Protein AF-A2V6S1-F1 (afdb_monomer_lite)

Structure (mmCIF, N/CA/C/O backbone):
data_AF-A2V6S1-F1
#
_entry.id   AF-A2V6S1-F1
#
loop_
_atom_site.group_PDB
_atom_site.id
_atom_site.type_symbol
_atom_site.label_atom_id
_atom_site.label_alt_id
_atom_site.label_comp_id
_atom_site.label_asym_id
_atom_site.label_entity_id
_atom_site.label_seq_id
_atom_site.pdbx_PDB_ins_code
_atom_site.Cartn_x
_atom_site.Cartn_y
_atom_site.Cartn_z
_atom_site.occupancy
_atom_site.B_iso_or_equiv
_atom_site.auth_seq_id
_atom_site.auth_comp_id
_atom_site.auth_asym_id
_atom_site.auth_atom_id
_atom_site.pdbx_PDB_model_num
ATOM 1 N N . SER A 1 1 ? -12.027 -4.760 7.715 1.00 82.38 1 SER A N 1
ATOM 2 C CA . SER A 1 1 ? -10.851 -5.269 6.981 1.00 82.38 1 SER A CA 1
ATOM 3 C C . SER A 1 1 ? -10.522 -4.319 5.847 1.00 82.38 1 SER A C 1
ATOM 5 O O . SER A 1 1 ? -11.473 -3.871 5.212 1.00 82.38 1 SER A O 1
ATOM 7 N N . PRO A 1 2 ? -9.243 -3.980 5.607 1.00 95.31 2 PRO A N 1
ATOM 8 C CA . PRO A 1 2 ? -8.863 -3.013 4.579 1.00 95.31 2 PRO A CA 1
ATOM 9 C C . PRO A 1 2 ? -9.213 -3.513 3.178 1.00 95.31 2 PRO A C 1
ATOM 11 O O . PRO A 1 2 ? -9.080 -4.701 2.880 1.00 95.31 2 PRO A O 1
ATOM 14 N N . LYS A 1 3 ? -9.591 -2.590 2.292 1.00 96.44 3 LYS A N 1
ATOM 15 C CA . LYS A 1 3 ? -9.582 -2.838 0.852 1.00 96.44 3 LYS A CA 1
ATOM 16 C C . LYS A 1 3 ? -8.147 -2.705 0.361 1.00 96.44 3 LYS A C 1
ATOM 18 O O . LYS A 1 3 ? -7.588 -1.608 0.399 1.00 96.44 3 LYS A O 1
ATOM 23 N N . THR A 1 4 ? -7.568 -3.807 -0.106 1.00 96.69 4 THR A N 1
ATOM 24 C CA . THR A 1 4 ? -6.175 -3.843 -0.547 1.00 96.69 4 THR A CA 1
ATOM 25 C C . THR A 1 4 ? -6.043 -4.062 -2.044 1.00 96.69 4 THR A C 1
ATOM 27 O O . THR A 1 4 ? -6.865 -4.730 -2.671 1.00 96.69 4 THR A O 1
ATOM 30 N N . HIS A 1 5 ? -5.018 -3.457 -2.632 1.00 97.19 5 HIS A N 1
ATOM 31 C CA . HIS A 1 5 ? -4.581 -3.752 -3.993 1.00 97.19 5 HIS A CA 1
ATOM 32 C C . HIS A 1 5 ? -3.128 -3.320 -4.175 1.00 97.19 5 HIS A C 1
ATOM 34 O O . HIS A 1 5 ? -2.627 -2.47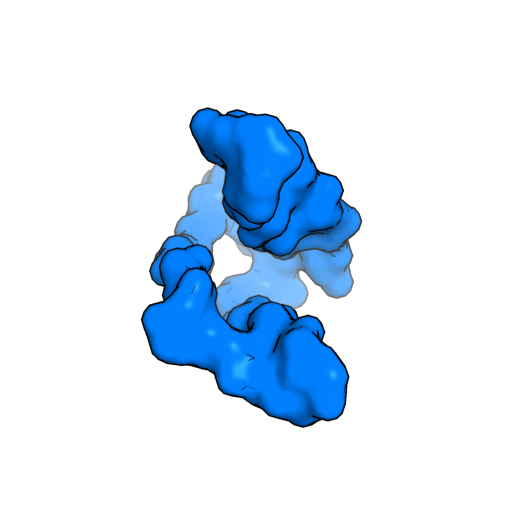6 -3.434 1.00 97.19 5 HIS A O 1
ATOM 40 N N . VAL A 1 6 ? -2.458 -3.891 -5.170 1.00 97.25 6 VAL A N 1
ATOM 41 C CA . VAL A 1 6 ? -1.095 -3.510 -5.542 1.00 97.25 6 VAL A CA 1
ATOM 42 C C . VAL A 1 6 ? -1.136 -2.837 -6.905 1.00 97.25 6 VAL A C 1
ATOM 44 O O . VAL A 1 6 ? -1.756 -3.357 -7.832 1.00 97.25 6 VAL A O 1
ATOM 47 N N . THR A 1 7 ? -0.478 -1.689 -7.034 1.00 97.62 7 THR A N 1
ATOM 48 C CA . THR A 1 7 ? -0.239 -1.034 -8.322 1.00 97.62 7 THR A CA 1
ATOM 49 C C . THR A 1 7 ? 1.223 -1.186 -8.725 1.00 97.62 7 THR A C 1
ATOM 51 O O . THR A 1 7 ? 2.122 -1.160 -7.886 1.00 97.62 7 THR A O 1
ATOM 54 N N . HIS A 1 8 ? 1.448 -1.361 -10.025 1.00 96.81 8 HIS A N 1
ATOM 55 C CA . HIS A 1 8 ? 2.768 -1.485 -10.633 1.00 96.81 8 HIS A CA 1
ATOM 56 C C . HIS A 1 8 ? 3.078 -0.219 -11.430 1.00 96.81 8 HIS A C 1
ATOM 58 O O . HIS A 1 8 ? 2.304 0.165 -12.310 1.00 96.81 8 HIS A O 1
ATOM 64 N N . HIS A 1 9 ? 4.199 0.423 -11.115 1.00 96.56 9 HIS A N 1
ATOM 65 C CA . HIS A 1 9 ? 4.644 1.667 -11.732 1.00 96.56 9 HIS A CA 1
ATOM 66 C C . HIS A 1 9 ? 6.031 1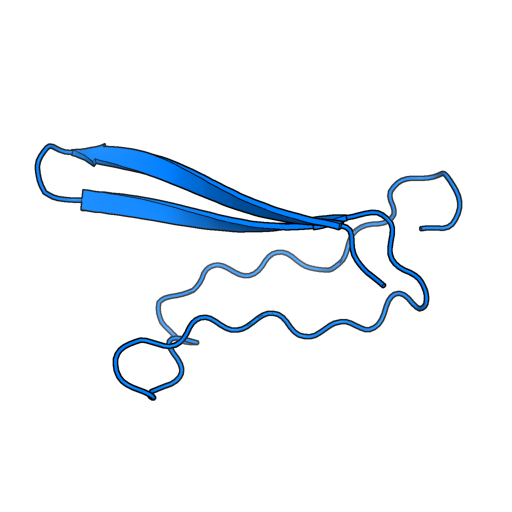.456 -12.354 1.00 96.56 9 HIS A C 1
ATOM 68 O O . HIS A 1 9 ? 7.023 1.518 -11.630 1.00 96.56 9 HIS A O 1
ATOM 74 N N . PRO A 1 10 ? 6.122 1.183 -13.669 1.00 96.81 10 PRO A N 1
ATOM 75 C CA . PRO A 1 10 ? 7.406 1.083 -14.357 1.00 96.81 10 PRO A CA 1
ATOM 76 C C . PRO A 1 10 ? 8.204 2.386 -14.225 1.00 96.81 10 PRO A C 1
ATOM 78 O O . PRO A 1 10 ? 7.661 3.464 -14.467 1.00 96.81 10 PRO A O 1
ATOM 81 N N . VAL A 1 11 ? 9.481 2.279 -13.859 1.00 96.00 11 VAL A N 1
ATOM 82 C CA . VAL A 1 11 ? 10.446 3.392 -13.801 1.00 96.00 11 VAL A CA 1
ATOM 83 C C . VAL A 1 11 ? 11.404 3.315 -14.992 1.00 96.00 11 VAL A C 1
ATOM 85 O O . VAL A 1 11 ? 11.731 4.333 -15.598 1.00 96.00 11 VAL A O 1
ATOM 88 N N . SER A 1 12 ? 11.813 2.102 -15.368 1.00 96.94 12 SER A N 1
ATOM 89 C CA . SER A 1 12 ? 12.622 1.807 -16.554 1.00 96.94 12 SER A CA 1
ATOM 90 C C . SER A 1 12 ? 12.306 0.405 -17.089 1.00 96.94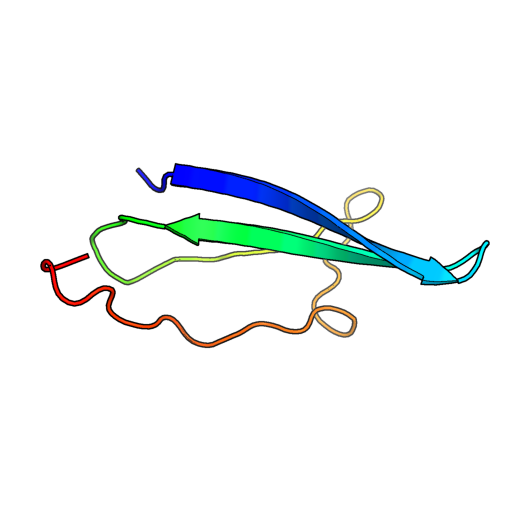 12 SER A C 1
ATOM 92 O O . SER A 1 12 ? 11.481 -0.306 -16.517 1.00 96.94 12 SER A O 1
ATOM 94 N N . ASP A 1 13 ? 13.002 -0.029 -18.143 1.00 95.19 13 ASP A N 1
ATOM 95 C CA . ASP A 1 13 ? 12.888 -1.395 -18.681 1.00 95.19 13 ASP A CA 1
ATOM 96 C C . ASP A 1 13 ? 13.231 -2.490 -17.650 1.00 95.19 13 ASP A C 1
ATOM 98 O O . ASP A 1 13 ? 12.821 -3.638 -17.810 1.00 95.19 13 ASP A O 1
ATOM 102 N N . HIS A 1 14 ? 13.976 -2.146 -16.592 1.00 95.31 14 HIS A N 1
ATOM 103 C CA . HIS A 1 14 ? 14.480 -3.095 -15.591 1.00 95.31 14 HIS A CA 1
ATOM 104 C C . HIS A 1 14 ? 13.985 -2.806 -14.171 1.00 95.31 14 HIS A C 1
ATOM 106 O O . HIS A 1 14 ? 14.247 -3.591 -13.262 1.00 95.31 14 HIS A O 1
ATOM 112 N N . GLU A 1 15 ? 13.293 -1.686 -13.958 1.00 95.38 15 GLU A N 1
ATOM 113 C CA . GLU A 1 15 ? 12.905 -1.231 -12.626 1.00 95.38 15 GLU A CA 1
ATOM 114 C C . GLU A 1 15 ? 11.447 -0.792 -12.603 1.00 95.38 15 GLU A C 1
ATOM 116 O O . GLU A 1 15 ? 10.976 -0.070 -13.485 1.00 95.38 15 GLU A O 1
ATOM 121 N N . ALA A 1 16 ? 10.738 -1.198 -11.555 1.00 96.06 16 ALA A N 1
ATOM 122 C CA . ALA A 1 16 ? 9.388 -0.752 -11.285 1.00 96.06 16 ALA A CA 1
ATOM 123 C C . ALA A 1 16 ? 9.158 -0.607 -9.784 1.00 96.06 16 ALA A C 1
ATOM 125 O O . ALA A 1 16 ? 9.640 -1.404 -8.977 1.00 96.06 16 ALA A O 1
ATOM 126 N N . THR A 1 17 ? 8.348 0.377 -9.417 1.00 95.75 17 THR A N 1
ATOM 127 C CA . THR A 1 17 ? 7.842 0.523 -8.059 1.00 95.75 17 THR A CA 1
ATOM 128 C C . THR A 1 17 ? 6.545 -0.262 -7.914 1.00 95.75 17 THR A C 1
ATOM 130 O O . THR A 1 17 ? 5.584 -0.058 -8.663 1.00 95.75 17 THR A O 1
ATOM 133 N N . LEU A 1 18 ? 6.489 -1.132 -6.909 1.00 96.19 18 LEU A N 1
ATOM 134 C CA . LEU A 1 18 ? 5.243 -1.733 -6.447 1.00 96.19 18 LEU A CA 1
ATOM 135 C C . LEU A 1 18 ? 4.701 -0.917 -5.278 1.00 96.19 18 LEU A C 1
ATOM 137 O O . LEU A 1 18 ? 5.398 -0.689 -4.293 1.00 96.19 18 LEU A O 1
ATOM 141 N N . ARG A 1 19 ? 3.439 -0.500 -5.368 1.00 96.75 19 ARG A N 1
ATOM 142 C CA . ARG A 1 19 ? 2.754 0.203 -4.282 1.00 96.75 19 ARG A CA 1
ATOM 143 C C . ARG A 1 19 ? 1.594 -0.635 -3.785 1.00 96.75 19 ARG A C 1
ATOM 145 O O . ARG A 1 19 ? 0.666 -0.922 -4.534 1.00 96.75 19 ARG A O 1
ATOM 152 N N . CYS A 1 20 ? 1.651 -1.018 -2.516 1.00 96.06 20 CYS A N 1
ATOM 153 C CA . CYS A 1 20 ? 0.535 -1.652 -1.834 1.00 96.06 20 CYS A CA 1
ATOM 154 C C . CYS A 1 20 ? -0.365 -0.565 -1.241 1.00 96.06 20 CYS A C 1
ATOM 156 O O . CYS A 1 20 ? 0.108 0.359 -0.583 1.00 96.06 20 CYS A O 1
ATOM 158 N N . TRP A 1 21 ? -1.661 -0.677 -1.495 1.00 96.31 21 TRP A N 1
ATOM 159 C CA . TRP A 1 21 ? -2.689 0.197 -0.956 1.00 96.31 21 TRP A CA 1
ATOM 160 C C . TRP A 1 21 ? -3.481 -0.560 0.099 1.00 96.31 21 TRP A C 1
ATOM 162 O O . TRP A 1 21 ? -3.882 -1.699 -0.135 1.00 96.31 21 TRP A O 1
ATOM 172 N N . ALA A 1 22 ? -3.769 0.097 1.218 1.00 96.75 22 ALA A N 1
ATOM 173 C CA . ALA A 1 22 ? -4.765 -0.327 2.190 1.00 96.75 22 ALA A CA 1
ATOM 174 C C . ALA A 1 22 ? -5.689 0.863 2.455 1.00 96.75 22 ALA A C 1
ATOM 176 O O . ALA A 1 22 ? -5.227 1.916 2.879 1.00 96.75 22 ALA A O 1
ATOM 177 N N . LEU A 1 23 ? -6.972 0.718 2.128 1.00 96.06 23 LEU A N 1
ATOM 178 C CA . LEU A 1 23 ? -7.959 1.800 2.165 1.00 96.06 23 LEU A CA 1
ATOM 179 C C . LEU A 1 23 ? -9.193 1.380 2.968 1.00 96.06 23 LEU A C 1
ATOM 181 O O . LEU A 1 23 ? -9.528 0.192 3.000 1.00 96.06 23 LEU A O 1
ATOM 185 N N . GLY A 1 24 ? -9.898 2.353 3.550 1.00 95.31 24 GLY A N 1
ATOM 186 C CA . GLY A 1 24 ? -11.211 2.138 4.161 1.00 95.31 24 GLY A CA 1
ATOM 187 C C . GLY A 1 24 ? -11.173 1.203 5.368 1.00 95.31 24 GLY A C 1
ATOM 188 O O . GLY A 1 24 ? -11.974 0.269 5.446 1.00 95.31 24 GLY A O 1
ATOM 189 N N . PHE A 1 25 ? -10.193 1.373 6.257 1.00 94.56 25 PHE A N 1
ATOM 190 C CA . PHE A 1 25 ? -10.000 0.499 7.408 1.00 94.56 25 PHE A CA 1
ATOM 191 C C . PHE A 1 25 ? -10.192 1.243 8.726 1.00 94.56 25 PHE A C 1
ATOM 193 O O . PHE A 1 25 ? -9.858 2.408 8.870 1.00 94.56 25 PHE A O 1
ATOM 200 N N . TYR A 1 26 ? -10.741 0.529 9.701 1.00 93.75 26 TYR A N 1
ATOM 201 C CA . TYR A 1 26 ? -10.875 0.975 11.078 1.00 93.75 26 TYR A CA 1
ATOM 202 C C . TYR A 1 26 ? -10.655 -0.245 11.988 1.00 93.75 26 TYR A C 1
ATOM 204 O O . TYR A 1 26 ? -11.161 -1.326 11.651 1.00 93.75 26 TYR A O 1
ATOM 212 N N . PRO A 1 27 ? -9.943 -0.122 13.124 1.00 93.25 27 PRO A N 1
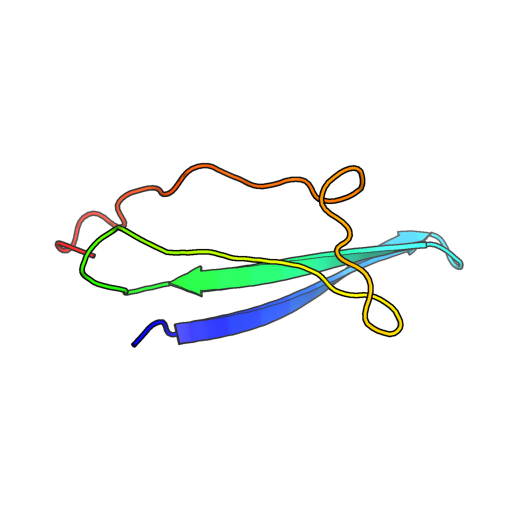ATOM 213 C CA . PRO A 1 27 ? -9.253 1.078 13.621 1.00 93.25 27 PRO A CA 1
ATOM 214 C C . PRO A 1 27 ? -8.080 1.512 12.724 1.00 93.25 27 PRO A C 1
ATOM 216 O O . PRO A 1 27 ? -7.670 0.764 11.843 1.00 93.25 27 PRO A O 1
ATOM 219 N N . ALA A 1 28 ? -7.548 2.719 12.949 1.00 93.19 28 ALA A N 1
ATOM 220 C CA . ALA A 1 28 ? -6.472 3.308 12.137 1.00 93.19 28 ALA A CA 1
ATOM 221 C C . ALA A 1 28 ? -5.101 2.615 12.300 1.00 93.19 28 ALA A C 1
ATOM 223 O O . ALA A 1 28 ? -4.156 2.922 11.573 1.00 93.19 28 ALA A O 1
ATOM 224 N N . GLU A 1 29 ? -4.973 1.693 13.256 1.00 94.06 29 GLU A N 1
ATOM 225 C CA . GLU A 1 29 ? -3.767 0.889 13.420 1.00 94.06 29 GLU A CA 1
ATOM 226 C C . GLU A 1 29 ? -3.694 -0.182 12.324 1.00 94.06 29 GLU A C 1
ATOM 228 O O . GLU A 1 29 ? -4.590 -1.016 12.174 1.00 94.06 29 GLU A O 1
ATOM 233 N N . ILE A 1 30 ? -2.616 -0.148 11.543 1.00 94.44 30 ILE A N 1
ATOM 234 C CA . ILE A 1 30 ? -2.342 -1.098 10.467 1.00 94.44 30 ILE A CA 1
ATOM 235 C C . ILE A 1 30 ? -0.836 -1.316 10.344 1.00 94.44 30 ILE A C 1
ATOM 237 O O . ILE A 1 30 ? -0.033 -0.426 10.620 1.00 94.44 30 ILE A O 1
ATOM 241 N N . THR A 1 31 ? -0.449 -2.501 9.885 1.00 93.44 31 THR A N 1
ATOM 242 C CA . THR A 1 31 ? 0.934 -2.814 9.526 1.00 93.44 31 THR A CA 1
ATOM 243 C C . THR A 1 31 ? 0.974 -3.255 8.070 1.00 93.44 31 THR A C 1
ATOM 245 O O . THR A 1 31 ? 0.240 -4.161 7.674 1.00 93.44 31 THR A O 1
ATOM 248 N N . LEU A 1 32 ? 1.826 -2.612 7.271 1.00 93.94 32 LEU A N 1
ATOM 249 C CA . LEU A 1 32 ? 2.074 -2.964 5.877 1.00 93.94 32 LEU A CA 1
ATOM 250 C C . LEU A 1 32 ? 3.550 -3.342 5.730 1.00 93.94 32 LEU A C 1
ATOM 252 O O . LEU A 1 32 ? 4.421 -2.541 6.060 1.00 93.94 32 LEU A O 1
ATOM 256 N N . THR A 1 33 ? 3.832 -4.546 5.240 1.00 94.19 33 THR A N 1
ATOM 257 C CA . THR A 1 33 ? 5.201 -5.023 5.019 1.00 94.19 33 THR A CA 1
ATOM 258 C C . THR A 1 33 ? 5.347 -5.617 3.628 1.00 94.19 33 THR A C 1
ATOM 260 O O . THR A 1 33 ? 4.454 -6.298 3.121 1.00 94.19 33 THR A O 1
ATOM 263 N N . TRP A 1 34 ? 6.499 -5.363 3.011 1.00 95.94 34 TRP A N 1
ATOM 264 C CA . TRP A 1 34 ? 6.946 -6.080 1.825 1.00 95.94 34 TRP A CA 1
ATOM 265 C C . TRP A 1 34 ? 7.926 -7.166 2.235 1.00 95.94 34 TRP A C 1
ATOM 267 O O . TRP A 1 34 ? 8.842 -6.919 3.019 1.00 95.94 34 TRP A O 1
ATOM 277 N N . ARG A 1 35 ? 7.736 -8.364 1.680 1.00 95.81 35 ARG A N 1
ATOM 278 C CA . ARG A 1 35 ? 8.651 -9.490 1.854 1.00 95.81 35 ARG A CA 1
ATOM 279 C C . ARG A 1 35 ? 9.132 -9.978 0.501 1.00 95.81 35 ARG A C 1
ATOM 281 O O . ARG A 1 35 ? 8.325 -10.151 -0.411 1.00 95.81 35 ARG A O 1
ATOM 288 N N . ARG A 1 36 ? 10.432 -10.235 0.397 1.00 94.75 36 ARG A N 1
ATOM 289 C CA . ARG A 1 36 ? 11.065 -10.889 -0.751 1.00 94.75 36 ARG A CA 1
ATOM 290 C C . ARG A 1 36 ? 11.720 -12.159 -0.239 1.00 94.75 36 ARG A C 1
ATOM 292 O O . ARG A 1 36 ? 12.466 -12.104 0.727 1.00 94.75 36 ARG A O 1
ATOM 299 N N . ASP A 1 37 ? 11.352 -13.298 -0.816 1.00 95.88 37 ASP A N 1
ATOM 300 C CA . ASP A 1 37 ? 11.908 -14.611 -0.456 1.00 95.88 37 ASP A CA 1
ATOM 301 C C . ASP A 1 37 ? 11.838 -14.948 1.049 1.00 95.88 37 ASP A C 1
ATOM 303 O O . ASP A 1 37 ? 12.628 -15.719 1.582 1.00 95.88 37 ASP A O 1
ATOM 307 N N . GLY A 1 38 ? 10.841 -14.388 1.744 1.00 93.94 38 GLY A N 1
ATOM 308 C CA . GLY A 1 38 ? 10.634 -14.573 3.181 1.00 93.94 38 GLY A CA 1
ATOM 309 C C . GLY A 1 38 ? 11.291 -13.516 4.074 1.00 93.94 38 GLY A C 1
ATOM 310 O O . GLY A 1 38 ? 10.996 -13.502 5.268 1.00 93.94 38 GLY A O 1
ATOM 311 N N . GLU A 1 39 ? 12.079 -12.594 3.531 1.00 95.25 39 GLU A N 1
ATOM 312 C CA . GLU A 1 39 ? 12.758 -11.539 4.291 1.00 95.25 39 GLU A CA 1
ATOM 313 C C . GLU A 1 39 ? 12.045 -10.188 4.174 1.00 95.25 39 GLU A C 1
ATOM 315 O O . GLU A 1 39 ? 11.631 -9.780 3.083 1.00 95.25 39 GLU A O 1
ATOM 320 N N . ASP A 1 40 ? 11.916 -9.481 5.298 1.00 94.38 40 ASP A N 1
ATOM 321 C CA . ASP A 1 40 ? 11.291 -8.158 5.365 1.00 94.38 40 ASP A CA 1
ATOM 322 C C . ASP A 1 40 ? 12.158 -7.096 4.669 1.00 94.38 40 ASP A C 1
ATOM 324 O O . ASP A 1 40 ? 13.352 -6.979 4.927 1.00 94.38 40 ASP A O 1
ATOM 328 N N . GLN A 1 41 ? 11.544 -6.283 3.809 1.00 93.94 41 GLN A N 1
ATOM 329 C CA . GLN A 1 41 ? 12.220 -5.274 2.979 1.00 93.94 41 GLN A CA 1
ATOM 330 C C . GLN A 1 41 ? 12.075 -3.852 3.555 1.00 93.94 41 GLN A C 1
ATOM 332 O O . GLN A 1 41 ? 11.830 -2.895 2.822 1.00 93.94 41 GLN A O 1
ATOM 337 N N . THR A 1 42 ? 12.158 -3.690 4.879 1.00 85.94 42 THR A N 1
ATOM 338 C CA . THR A 1 42 ? 11.854 -2.413 5.561 1.00 85.94 42 THR A CA 1
ATOM 339 C C . THR A 1 42 ? 12.784 -1.260 5.178 1.00 85.94 42 THR A C 1
ATOM 341 O O . THR A 1 42 ? 12.353 -0.114 5.226 1.00 85.94 42 THR A O 1
ATOM 344 N N . GLN A 1 43 ? 14.028 -1.544 4.780 1.00 85.00 43 GLN A N 1
ATOM 345 C CA . GLN A 1 43 ? 14.998 -0.521 4.364 1.00 85.00 43 GLN A CA 1
ATOM 346 C C . GLN A 1 43 ? 14.732 0.014 2.950 1.00 85.00 43 GLN A C 1
ATOM 348 O O . GLN A 1 43 ? 14.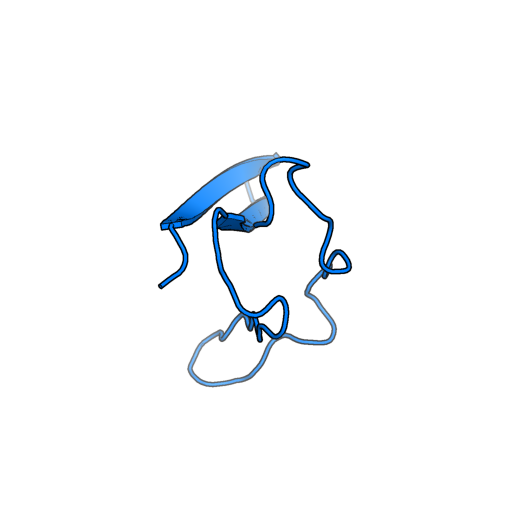984 1.185 2.686 1.00 85.00 43 GLN A O 1
ATOM 353 N N . ASP A 1 44 ? 14.178 -0.824 2.071 1.00 84.75 44 ASP A N 1
ATOM 354 C CA . ASP A 1 44 ? 13.915 -0.501 0.662 1.00 84.75 44 ASP A CA 1
ATOM 355 C C . ASP A 1 44 ? 12.452 -0.095 0.412 1.00 84.75 44 ASP A C 1
ATOM 357 O O . ASP A 1 44 ? 12.036 0.139 -0.724 1.00 84.75 44 ASP A O 1
ATOM 361 N N . THR A 1 45 ? 11.643 -0.039 1.473 1.00 91.19 45 THR A N 1
ATOM 362 C CA . THR A 1 45 ? 10.222 0.304 1.401 1.00 91.19 45 THR A CA 1
ATOM 363 C C . THR A 1 45 ? 9.996 1.747 1.826 1.00 91.19 45 THR A C 1
ATOM 365 O O . THR A 1 45 ? 10.215 2.113 2.978 1.00 91.19 45 THR A O 1
ATOM 368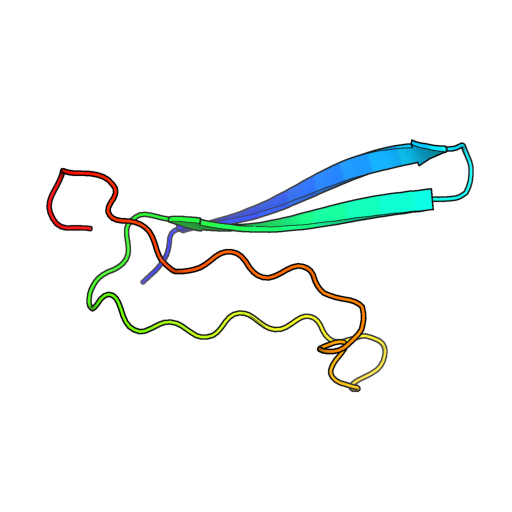 N N . GLU A 1 46 ? 9.441 2.552 0.924 1.00 92.19 46 GLU A N 1
ATOM 369 C CA . GLU A 1 46 ? 8.832 3.827 1.293 1.00 92.19 46 GLU A CA 1
ATOM 370 C C . GLU A 1 46 ? 7.452 3.568 1.921 1.00 92.19 46 GLU A C 1
ATOM 372 O O . GLU A 1 46 ? 6.514 3.141 1.240 1.00 92.19 46 GLU A O 1
ATOM 377 N N . LEU A 1 47 ? 7.324 3.816 3.228 1.00 90.56 47 LEU A N 1
ATOM 378 C CA . LEU A 1 47 ? 6.049 3.750 3.940 1.00 90.56 47 LEU A CA 1
ATOM 379 C C . LEU A 1 47 ? 5.512 5.160 4.187 1.00 90.56 47 LEU A C 1
ATOM 381 O O . LEU A 1 47 ? 6.188 6.012 4.760 1.00 90.56 47 LEU A O 1
ATOM 385 N N . VAL A 1 48 ? 4.264 5.385 3.789 1.00 91.25 48 VAL A N 1
ATOM 386 C CA . VAL A 1 48 ? 3.540 6.618 4.100 1.00 91.25 48 VAL A CA 1
ATOM 387 C C . VAL A 1 48 ? 2.786 6.425 5.413 1.00 91.25 48 VAL A C 1
ATOM 389 O O . VAL A 1 48 ? 2.167 5.380 5.615 1.00 91.25 48 VAL A O 1
ATOM 392 N N . GLU A 1 49 ? 2.813 7.432 6.289 1.00 92.75 49 GLU A N 1
ATOM 393 C CA . GLU A 1 49 ? 2.003 7.434 7.512 1.00 92.75 49 GLU A CA 1
ATOM 394 C C . GLU A 1 49 ? 0.514 7.223 7.202 1.00 92.75 49 GLU A C 1
ATOM 396 O O . GLU A 1 49 ? 0.015 7.665 6.161 1.00 92.75 49 GLU A O 1
ATOM 401 N N . THR A 1 50 ? -0.213 6.581 8.121 1.00 94.00 50 THR A N 1
ATOM 402 C CA . THR A 1 50 ? -1.666 6.420 8.007 1.00 94.00 50 THR A CA 1
ATOM 403 C C . THR A 1 50 ? -2.344 7.786 7.938 1.00 94.00 50 THR A C 1
ATOM 405 O O . THR A 1 50 ? -2.137 8.641 8.798 1.00 94.00 50 THR A O 1
ATOM 408 N N . ARG A 1 51 ? -3.179 7.994 6.915 1.00 94.62 51 ARG A N 1
ATOM 409 C CA . ARG A 1 51 ? -3.901 9.252 6.682 1.00 94.62 51 ARG A CA 1
ATOM 410 C C . ARG A 1 51 ? -5.409 9.009 6.712 1.00 94.62 51 ARG A C 1
ATOM 412 O O . ARG A 1 51 ? -5.844 8.025 6.120 1.00 94.62 51 ARG A O 1
ATOM 419 N N . PRO A 1 52 ? -6.195 9.905 7.335 1.00 93.88 52 PRO A N 1
ATOM 420 C CA . PRO A 1 52 ? -7.646 9.780 7.356 1.00 93.88 52 PRO A CA 1
ATOM 421 C C . PRO A 1 52 ? -8.235 10.026 5.963 1.00 93.88 52 PRO A C 1
ATOM 423 O O . PRO A 1 52 ? -7.824 10.956 5.264 1.00 93.88 52 PRO A O 1
ATOM 426 N N . ALA A 1 53 ? -9.238 9.234 5.589 1.00 92.62 53 ALA A N 1
ATOM 427 C CA . ALA A 1 53 ? -9.992 9.416 4.349 1.00 92.62 53 ALA A CA 1
ATOM 428 C C . ALA A 1 53 ? -11.085 10.497 4.473 1.00 92.62 53 ALA A C 1
ATOM 430 O O . ALA A 1 53 ? -11.584 10.998 3.466 1.00 92.62 53 ALA A O 1
ATOM 431 N N . GLY A 1 54 ? -11.436 10.889 5.704 1.00 91.19 54 GLY A N 1
ATOM 432 C CA . GLY A 1 54 ? -12.425 11.934 6.000 1.00 91.19 54 GLY A CA 1
ATOM 433 C C . GLY A 1 54 ? -13.859 11.427 6.191 1.00 91.19 54 GLY A C 1
ATOM 434 O O . GLY A 1 54 ? -14.736 12.214 6.535 1.00 91.19 54 GLY A O 1
ATOM 435 N N . ASP A 1 55 ? -14.097 10.125 6.031 1.00 91.50 55 ASP A N 1
ATOM 436 C CA . ASP A 1 55 ? -15.380 9.448 6.273 1.00 91.50 55 ASP A CA 1
ATOM 437 C C . ASP A 1 55 ? -15.406 8.644 7.591 1.00 91.50 55 ASP A C 1
ATOM 439 O O . ASP A 1 55 ? -16.374 7.940 7.879 1.00 91.50 55 ASP A O 1
ATOM 443 N N . GLY A 1 56 ? -14.356 8.769 8.409 1.00 82.56 56 GLY A N 1
ATOM 444 C CA . GLY A 1 56 ? -14.167 7.997 9.640 1.00 82.56 56 GLY A CA 1
ATOM 445 C C . GLY A 1 56 ? -13.312 6.738 9.466 1.00 82.56 56 GLY A C 1
ATOM 446 O O . GLY A 1 56 ? -13.060 6.054 10.461 1.00 82.56 56 GLY A O 1
ATOM 447 N N . THR A 1 57 ? -12.851 6.461 8.241 1.00 83.62 57 THR A N 1
ATOM 448 C CA . THR A 1 57 ? -11.795 5.486 7.926 1.00 83.62 57 THR A CA 1
ATOM 449 C C . THR A 1 57 ? -10.472 6.140 7.535 1.00 83.62 57 THR A C 1
ATOM 451 O O . THR A 1 57 ? -10.424 7.388 7.375 1.00 83.62 57 THR A O 1
#

Secondary structure (DSSP, 8-state):
--EEEEEEEE-SSS-EEEEEEEES-SSS------EETTEE-TTT--PPPP---SS--

InterPro domains:
  IPR003597 Immunoglobulin C1-set [PF07654] (11-56)
  IPR007110 Immunoglobulin-like domain [PS50835] (2-57)
  IPR013783 Immunoglobulin-like fold [G3DSA:2.60.40.10] (1-57)
  IPR036179 Immunoglobulin-like domain superfamily [SSF48726] (3-57)
  IPR050208 Antigen-presenting and immune regulatory MHC class I-related [PTHR16675] (1-57)

Sequence (57 aa):
SPKTHVTHHPVSDHEATLRCWALGFYPAEITLTWRRDGEDQTQDTELVETRPAGDGT

Radius of gyration: 13.32 Å; chains: 1; bounding box: 30×26×32 Å

Organism: Macaca fascicularis (NCBI:txid9541)

Foldseek 3Di:
DWDWDWDWADPDPPDIDIDIDTDDDPPQDDDDFDDDPRDTPVVVDDDDRRDDPPPND

pLDDT: mean 93.67, std 3.73, range [82.38, 97.62]